Protein AF-A0A9J6FDW5-F1 (afdb_monomer_lite)

Radius of gyration: 15.03 Å; chains: 1; bounding box: 38×31×40 Å

Organism: Haemaphysalis longicornis (NCBI:txid44386)

Secondary structure (DSSP, 8-state):
--EEEPPSSHHHHHHHHHHS--SS----TT-EEEGGGS-GGGEEEEEEEEETTEEEEEEEEEEEE-TTPPPPP-----

Structure (mmCIF, N/CA/C/O backbone):
data_AF-A0A9J6FDW5-F1
#
_entry.id   AF-A0A9J6FDW5-F1
#
loop_
_atom_site.group_PDB
_atom_site.id
_atom_site.type_symbol
_atom_site.label_atom_id
_atom_site.label_alt_id
_atom_site.label_comp_id
_atom_site.label_asym_id
_atom_site.label_entity_id
_atom_site.label_seq_id
_atom_site.pdbx_PDB_ins_code
_atom_site.Cartn_x
_atom_site.Cartn_y
_atom_site.Cartn_z
_atom_site.occupancy
_atom_site.B_iso_or_equiv
_atom_site.auth_seq_id
_atom_site.auth_comp_id
_atom_site.auth_asym_id
_atom_site.auth_atom_id
_atom_site.pdbx_PDB_model_num
ATOM 1 N N . MET A 1 1 ? -5.141 -14.864 -1.755 1.00 74.31 1 MET A N 1
ATOM 2 C CA . MET A 1 1 ? -4.035 -14.078 -2.332 1.00 74.31 1 MET A CA 1
ATOM 3 C C . MET A 1 1 ? -4.549 -12.698 -2.701 1.00 74.31 1 MET A C 1
ATOM 5 O O . MET A 1 1 ? -5.439 -12.617 -3.541 1.00 74.31 1 MET A O 1
ATOM 9 N N . SER A 1 2 ? -4.027 -11.641 -2.082 1.00 85.88 2 SER A N 1
ATOM 10 C CA . SER A 1 2 ? -4.403 -10.248 -2.383 1.00 85.88 2 SER A CA 1
ATOM 11 C C . SER A 1 2 ? -3.500 -9.625 -3.455 1.00 85.88 2 SER A C 1
ATOM 13 O O . SER A 1 2 ? -2.323 -9.977 -3.575 1.00 85.88 2 SER A O 1
ATOM 15 N N . LEU A 1 3 ? -4.052 -8.678 -4.221 1.00 89.44 3 LEU A N 1
ATOM 16 C CA . LEU A 1 3 ? -3.337 -7.874 -5.216 1.00 89.44 3 LEU A CA 1
ATOM 17 C C . LEU A 1 3 ? -3.411 -6.392 -4.839 1.00 89.44 3 LEU A C 1
ATOM 19 O O . LEU A 1 3 ? -4.486 -5.873 -4.534 1.00 89.44 3 LEU A O 1
ATOM 23 N N . PHE A 1 4 ? -2.276 -5.705 -4.908 1.00 90.00 4 PHE A N 1
ATOM 24 C CA . PHE A 1 4 ? -2.141 -4.286 -4.606 1.00 90.00 4 PHE A CA 1
ATOM 25 C C . PHE A 1 4 ? -1.749 -3.519 -5.860 1.00 90.00 4 PHE A C 1
ATOM 27 O O . PHE A 1 4 ? -0.834 -3.924 -6.576 1.00 90.00 4 PHE A O 1
ATOM 34 N N . LYS A 1 5 ? -2.439 -2.409 -6.131 1.00 91.69 5 LYS A N 1
ATOM 35 C CA . LYS A 1 5 ? -2.041 -1.500 -7.209 1.00 91.69 5 LYS A CA 1
ATOM 36 C C . LYS A 1 5 ? -0.694 -0.872 -6.872 1.00 91.69 5 LYS A C 1
ATOM 38 O O . LYS A 1 5 ? -0.446 -0.543 -5.712 1.00 91.69 5 LYS A O 1
ATOM 43 N N . ALA A 1 6 ? 0.144 -0.711 -7.889 1.00 92.00 6 ALA A N 1
ATOM 44 C CA . ALA A 1 6 ? 1.366 0.058 -7.763 1.00 92.00 6 ALA A CA 1
ATOM 45 C C . ALA A 1 6 ? 1.035 1.512 -7.362 1.00 92.00 6 ALA A C 1
ATOM 47 O O . ALA A 1 6 ? -0.030 2.027 -7.722 1.00 92.00 6 ALA A O 1
ATOM 48 N N . PRO A 1 7 ? 1.911 2.172 -6.593 1.00 91.88 7 PRO A N 1
ATOM 49 C CA . PRO A 1 7 ? 1.704 3.552 -6.185 1.00 91.88 7 PRO A CA 1
ATOM 50 C C . PRO A 1 7 ? 1.729 4.485 -7.400 1.00 91.88 7 PRO A C 1
ATOM 52 O O . PRO A 1 7 ? 2.481 4.280 -8.352 1.00 91.88 7 PRO A O 1
ATOM 55 N N . THR A 1 8 ? 0.903 5.529 -7.354 1.00 91.44 8 THR A N 1
ATOM 56 C CA . THR A 1 8 ? 0.923 6.615 -8.346 1.00 91.44 8 THR A CA 1
ATOM 57 C C . THR A 1 8 ? 1.997 7.654 -8.040 1.00 91.44 8 THR A C 1
ATOM 59 O O . THR A 1 8 ? 2.395 8.385 -8.940 1.00 91.44 8 THR A O 1
ATOM 62 N N . ASP A 1 9 ? 2.463 7.717 -6.788 1.00 93.56 9 ASP A N 1
ATOM 63 C CA . ASP A 1 9 ? 3.595 8.550 -6.393 1.00 93.56 9 ASP A CA 1
ATOM 64 C C . ASP A 1 9 ? 4.879 8.076 -7.106 1.00 93.56 9 ASP A C 1
ATOM 66 O O . ASP A 1 9 ? 5.269 6.914 -6.938 1.00 93.56 9 ASP A O 1
ATOM 70 N N . PRO A 1 10 ? 5.547 8.935 -7.900 1.00 92.56 10 PRO A N 1
ATOM 71 C CA . PRO A 1 10 ? 6.703 8.530 -8.698 1.00 92.56 10 PRO A CA 1
ATOM 72 C C . PRO A 1 10 ? 7.891 8.043 -7.862 1.00 92.56 10 PRO A C 1
ATOM 74 O O . PRO A 1 10 ? 8.592 7.112 -8.271 1.00 92.56 10 PRO A O 1
ATOM 77 N N . SER A 1 11 ? 8.113 8.647 -6.693 1.00 93.06 11 SER A N 1
ATOM 78 C CA . SER A 1 11 ? 9.234 8.311 -5.811 1.00 93.06 11 SER A CA 1
ATOM 79 C C . SER A 1 11 ? 9.054 6.917 -5.220 1.00 93.06 11 SER A C 1
ATOM 81 O O . SER A 1 11 ? 9.946 6.072 -5.321 1.00 93.06 11 SER A O 1
ATOM 83 N N . LEU A 1 12 ? 7.866 6.630 -4.687 1.00 92.31 12 LEU A N 1
ATOM 84 C CA . LEU A 1 12 ? 7.526 5.322 -4.144 1.00 92.31 12 LEU A CA 1
ATOM 85 C C . LEU A 1 12 ? 7.456 4.254 -5.244 1.00 92.31 12 LEU A C 1
ATOM 87 O O . LEU A 1 12 ? 7.905 3.128 -5.034 1.00 92.31 12 LEU A O 1
ATOM 91 N N . LEU A 1 13 ? 6.970 4.599 -6.441 1.00 93.06 13 LEU A N 1
ATOM 92 C CA . LEU A 1 13 ? 6.961 3.686 -7.587 1.00 93.06 13 LEU A CA 1
ATOM 93 C C . LEU A 1 13 ? 8.376 3.296 -8.024 1.00 93.06 13 LEU A C 1
ATOM 95 O O . LEU A 1 13 ? 8.631 2.118 -8.281 1.00 93.06 13 LEU A O 1
ATOM 99 N N . SER A 1 14 ? 9.298 4.259 -8.078 1.00 91.88 14 SER A N 1
ATOM 100 C CA . SER A 1 14 ? 10.716 4.003 -8.354 1.00 91.88 14 SER A CA 1
ATOM 101 C C . SER A 1 14 ? 11.307 3.036 -7.325 1.00 91.88 14 SER A C 1
ATOM 103 O O . SER A 1 14 ? 12.000 2.075 -7.663 1.00 91.88 14 SER A O 1
ATOM 105 N N . GLU A 1 15 ? 10.951 3.228 -6.061 1.00 92.44 15 GLU A N 1
ATOM 106 C CA . GLU A 1 15 ? 11.427 2.419 -4.946 1.00 92.44 15 GLU A CA 1
ATOM 107 C C . GLU A 1 15 ? 10.850 0.989 -4.958 1.00 92.44 15 GLU A C 1
ATOM 109 O O . GLU A 1 15 ? 11.552 0.021 -4.643 1.00 92.44 15 GLU A O 1
ATOM 114 N N . TRP A 1 16 ? 9.605 0.826 -5.420 1.00 92.62 16 TRP A N 1
ATOM 115 C CA . TRP A 1 16 ? 9.018 -0.482 -5.725 1.00 92.62 16 TRP A CA 1
ATOM 116 C C . TRP A 1 16 ? 9.713 -1.151 -6.916 1.00 92.62 16 TRP A C 1
ATOM 118 O O . TRP A 1 16 ? 10.038 -2.336 -6.844 1.00 92.62 16 TRP A O 1
ATOM 128 N N . ALA A 1 17 ? 9.982 -0.408 -7.994 1.00 91.38 17 ALA A N 1
ATOM 129 C CA . ALA A 1 17 ? 10.616 -0.932 -9.204 1.00 91.38 17 ALA A CA 1
ATOM 130 C C . ALA A 1 17 ? 12.044 -1.448 -8.951 1.00 91.38 17 ALA A C 1
ATOM 132 O O . ALA A 1 17 ? 12.44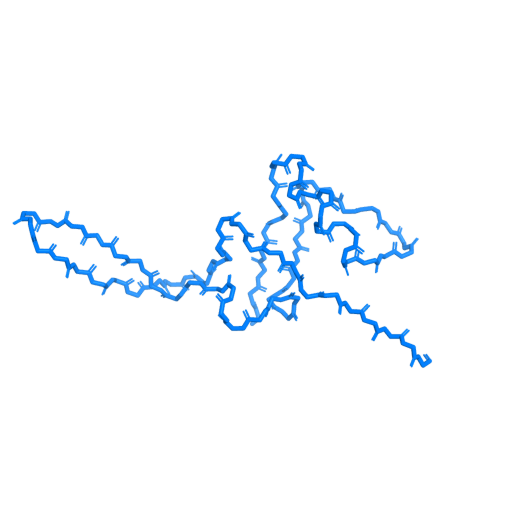4 -2.459 -9.526 1.00 91.38 17 ALA A O 1
ATOM 133 N N . LYS A 1 18 ? 12.798 -0.808 -8.046 1.00 90.81 18 LYS A N 1
ATOM 134 C CA . LYS A 1 18 ? 14.134 -1.276 -7.631 1.00 90.81 18 LYS A CA 1
ATOM 135 C C . LYS A 1 18 ? 14.101 -2.631 -6.919 1.00 90.81 18 LYS A C 1
ATOM 137 O O . LYS A 1 18 ? 15.043 -3.411 -7.060 1.00 90.81 18 LYS A O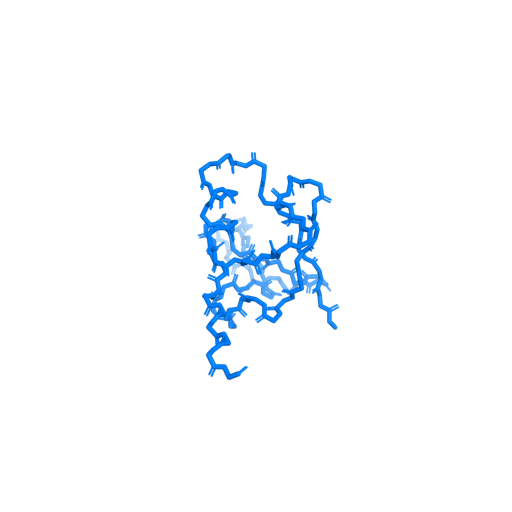 1
ATOM 142 N N . ARG A 1 19 ? 13.046 -2.902 -6.141 1.00 90.44 19 ARG A N 1
ATOM 143 C CA . ARG A 1 19 ? 12.919 -4.123 -5.322 1.00 90.44 19 ARG A CA 1
ATOM 144 C C . ARG A 1 19 ? 12.202 -5.261 -6.034 1.00 90.44 19 ARG A C 1
ATOM 146 O O . ARG A 1 19 ? 12.547 -6.421 -5.823 1.00 90.44 19 ARG A O 1
ATOM 153 N N . ILE A 1 20 ? 11.244 -4.942 -6.901 1.00 89.50 20 ILE A N 1
ATOM 154 C CA . ILE A 1 20 ? 10.527 -5.907 -7.739 1.00 89.50 20 ILE A CA 1
ATOM 155 C C . ILE A 1 20 ? 11.200 -5.932 -9.112 1.00 89.50 20 ILE A C 1
ATOM 157 O O . ILE A 1 20 ? 10.665 -5.438 -10.107 1.00 89.50 20 ILE A O 1
ATOM 161 N N . LYS A 1 21 ? 12.410 -6.494 -9.160 1.00 84.06 21 LYS A N 1
ATOM 162 C CA . LYS A 1 21 ? 13.163 -6.612 -10.410 1.00 84.06 21 LYS A CA 1
ATOM 163 C C . LYS A 1 21 ? 12.488 -7.626 -11.328 1.00 84.06 21 LYS A C 1
ATOM 165 O O . LYS A 1 21 ? 12.263 -8.775 -10.954 1.00 84.06 21 LYS A O 1
ATOM 170 N N . ARG A 1 22 ? 12.173 -7.185 -12.541 1.00 83.06 22 ARG A N 1
ATOM 171 C CA . ARG A 1 22 ? 11.603 -8.003 -13.611 1.00 83.06 22 ARG A CA 1
ATOM 172 C C . ARG A 1 22 ? 12.375 -7.741 -14.894 1.00 83.06 22 ARG A 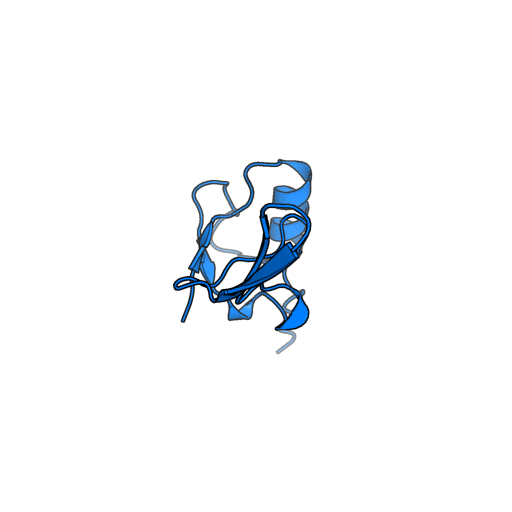C 1
ATOM 174 O O . ARG A 1 22 ? 12.552 -6.586 -15.268 1.00 83.06 22 ARG A O 1
ATOM 181 N N . ALA A 1 23 ? 12.826 -8.807 -15.546 1.00 84.88 23 ALA A N 1
ATOM 182 C CA . ALA A 1 23 ? 13.528 -8.713 -16.825 1.00 84.88 23 ALA A CA 1
ATOM 183 C C . ALA A 1 23 ? 12.561 -8.478 -17.999 1.00 84.88 23 ALA A C 1
ATOM 185 O O . ALA A 1 23 ? 12.935 -7.873 -18.995 1.00 84.88 23 ALA A O 1
ATOM 186 N N . ASP A 1 24 ? 11.312 -8.932 -17.867 1.00 87.31 24 ASP A N 1
ATOM 187 C CA . ASP A 1 24 ? 10.317 -8.929 -18.941 1.00 87.31 24 ASP A CA 1
ATOM 188 C C . ASP A 1 24 ? 9.573 -7.595 -19.091 1.00 87.31 24 ASP A C 1
ATOM 190 O O . ASP A 1 24 ? 9.111 -7.262 -20.179 1.00 87.31 24 ASP A O 1
ATOM 194 N N . ARG A 1 25 ? 9.421 -6.825 -18.005 1.00 85.75 25 ARG A N 1
ATOM 195 C CA . ARG A 1 25 ? 8.668 -5.563 -18.023 1.00 85.75 25 ARG A CA 1
ATOM 196 C C . ARG A 1 25 ? 9.033 -4.624 -16.882 1.00 85.75 25 ARG A C 1
ATOM 198 O O . ARG A 1 25 ? 9.363 -5.057 -15.780 1.00 85.75 25 ARG A O 1
ATOM 205 N N . LYS A 1 26 ? 8.855 -3.325 -17.126 1.00 88.88 26 LYS A N 1
ATOM 206 C CA . LYS A 1 26 ? 8.953 -2.281 -16.097 1.00 88.88 26 LYS A CA 1
ATOM 207 C C . LYS A 1 26 ? 7.678 -2.225 -15.253 1.00 88.88 26 LYS A C 1
ATOM 209 O O . LYS A 1 26 ? 6.580 -2.488 -15.745 1.00 88.88 26 LYS A O 1
ATOM 214 N N . LEU A 1 27 ? 7.821 -1.855 -13.982 1.00 91.25 27 LEU A N 1
ATOM 215 C CA . LEU A 1 27 ? 6.681 -1.582 -13.111 1.00 91.25 27 LEU A CA 1
ATOM 216 C C . LEU A 1 27 ? 6.063 -0.225 -13.487 1.00 91.25 27 LEU A C 1
ATOM 218 O O . LEU A 1 27 ? 6.762 0.781 -13.550 1.00 91.25 27 LEU A O 1
ATOM 222 N N . THR A 1 28 ? 4.755 -0.208 -13.733 1.00 92.50 28 THR A N 1
ATOM 223 C CA . THR A 1 28 ? 3.981 1.001 -14.076 1.00 92.50 28 THR A CA 1
ATOM 224 C C . THR A 1 28 ? 2.900 1.257 -13.020 1.00 92.50 28 THR A C 1
ATOM 226 O O . THR A 1 28 ? 2.487 0.284 -12.388 1.00 92.50 28 THR A O 1
ATOM 229 N N . PRO A 1 29 ? 2.338 2.476 -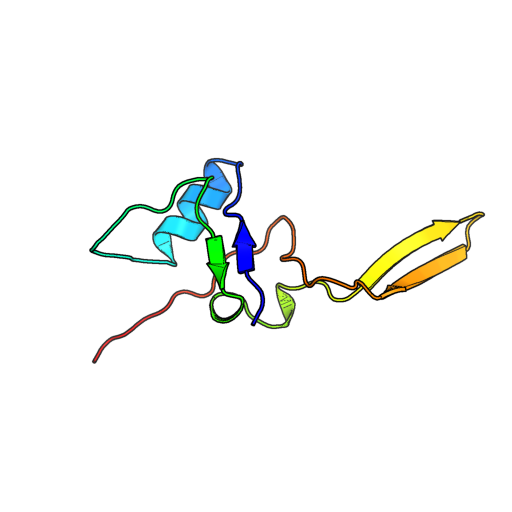12.888 1.00 91.75 29 PRO A N 1
ATOM 230 C CA . PRO A 1 29 ? 1.234 2.755 -11.954 1.00 91.75 29 PRO A CA 1
ATOM 231 C C . PRO A 1 29 ? -0.012 1.873 -12.157 1.00 91.75 29 PRO A C 1
ATOM 233 O O . PRO A 1 29 ? -0.762 1.613 -11.222 1.00 91.75 29 PRO A O 1
ATOM 236 N N . ASN A 1 30 ? -0.219 1.365 -13.378 1.00 91.62 30 ASN A N 1
ATOM 237 C CA . ASN A 1 30 ? -1.335 0.474 -13.714 1.00 91.62 30 ASN A CA 1
ATOM 238 C C . ASN A 1 30 ? -1.073 -0.999 -13.355 1.00 91.62 30 ASN A C 1
ATOM 240 O O . ASN A 1 30 ? -1.950 -1.845 -13.525 1.00 91.62 30 ASN A O 1
ATOM 244 N N . ALA A 1 31 ? 0.132 -1.328 -12.885 1.00 91.81 31 ALA A N 1
ATOM 245 C CA . ALA A 1 31 ? 0.485 -2.687 -12.512 1.00 91.81 31 ALA A CA 1
ATOM 246 C C . ALA A 1 31 ? -0.124 -3.069 -11.158 1.00 91.81 31 ALA A C 1
ATOM 248 O O . ALA A 1 31 ? -0.401 -2.229 -10.300 1.00 91.81 31 ALA A O 1
ATOM 249 N N . VAL A 1 32 ? -0.274 -4.376 -10.956 1.00 91.44 32 VAL A N 1
ATOM 250 C CA . VAL A 1 32 ? -0.628 -4.963 -9.665 1.00 91.44 32 VAL A CA 1
ATOM 251 C C . VAL A 1 32 ? 0.476 -5.900 -9.190 1.00 91.44 32 VAL A C 1
ATOM 253 O O . VAL A 1 32 ? 1.124 -6.579 -9.989 1.00 91.44 32 VAL A O 1
ATOM 256 N N . VAL A 1 33 ? 0.680 -5.925 -7.879 1.00 90.06 33 VAL A N 1
ATOM 257 C CA . VAL A 1 33 ? 1.704 -6.705 -7.183 1.00 90.06 33 VAL A CA 1
ATOM 258 C C . VAL A 1 33 ? 1.012 -7.555 -6.122 1.00 90.06 33 VAL A C 1
ATOM 260 O O . VAL A 1 33 ? 0.116 -7.071 -5.433 1.00 90.06 33 VAL A O 1
ATOM 263 N N . CYS A 1 34 ? 1.378 -8.830 -5.998 1.00 89.38 34 CYS A N 1
ATOM 264 C CA . CYS A 1 34 ? 0.762 -9.704 -5.003 1.00 89.38 34 CYS A CA 1
ATOM 265 C C . CYS A 1 34 ? 1.319 -9.462 -3.596 1.00 89.38 34 CYS A C 1
ATOM 267 O O . CYS A 1 34 ? 2.437 -8.978 -3.419 1.00 89.38 34 CYS A O 1
ATOM 269 N N . GLU A 1 35 ? 0.539 -9.845 -2.588 1.00 86.88 35 GLU A N 1
ATOM 270 C CA . GLU A 1 35 ? 0.887 -9.609 -1.184 1.00 86.88 35 GLU A CA 1
ATOM 271 C C . GLU A 1 35 ? 2.199 -10.249 -0.723 1.00 86.88 35 GLU A C 1
ATOM 273 O O . GLU A 1 35 ? 2.814 -9.735 0.199 1.00 86.88 35 GLU A O 1
ATOM 278 N N . LYS A 1 36 ? 2.688 -11.284 -1.418 1.00 87.44 36 LYS A N 1
ATOM 279 C CA . LYS A 1 36 ? 3.966 -11.955 -1.118 1.00 87.44 36 LYS A CA 1
ATOM 280 C C . LYS A 1 36 ? 5.180 -11.027 -1.191 1.00 87.44 36 LYS A C 1
ATOM 282 O O . LYS A 1 36 ? 6.224 -11.331 -0.630 1.00 87.44 36 LYS A O 1
ATOM 287 N N . HIS A 1 37 ? 5.054 -9.905 -1.895 1.00 88.00 37 HIS A N 1
ATOM 288 C CA . HIS A 1 37 ? 6.100 -8.894 -1.957 1.00 88.00 37 HIS A CA 1
ATOM 289 C C . HIS A 1 37 ? 6.163 -8.007 -0.711 1.00 88.00 37 HIS A C 1
ATOM 291 O O . HIS A 1 37 ? 7.092 -7.220 -0.600 1.00 88.00 37 HIS A O 1
ATOM 297 N N . PHE A 1 38 ? 5.218 -8.112 0.222 1.00 87.88 38 PHE A N 1
ATOM 298 C CA . PHE A 1 38 ? 5.133 -7.269 1.410 1.00 87.88 38 PHE A CA 1
ATOM 299 C C . PHE A 1 38 ? 5.191 -8.143 2.660 1.00 87.88 38 PHE A C 1
ATOM 301 O O . PHE A 1 38 ? 4.564 -9.196 2.711 1.00 87.88 38 PHE A O 1
ATOM 308 N N . GLY A 1 39 ? 5.949 -7.715 3.671 1.00 82.31 39 GLY A N 1
ATOM 309 C CA . GLY A 1 39 ? 5.916 -8.379 4.973 1.00 82.31 39 GLY A CA 1
ATOM 310 C C . GLY A 1 39 ? 4.566 -8.156 5.655 1.00 82.31 39 GLY A C 1
ATOM 311 O O . GLY A 1 39 ? 3.866 -7.187 5.345 1.00 82.31 39 GLY A O 1
ATOM 312 N N . ASP A 1 40 ? 4.212 -8.997 6.628 1.00 79.00 40 ASP A N 1
ATOM 313 C CA . ASP A 1 40 ? 2.928 -8.889 7.341 1.00 79.00 40 ASP A CA 1
ATOM 314 C C . ASP A 1 40 ? 2.716 -7.490 7.945 1.00 79.00 40 ASP A C 1
ATOM 316 O O . ASP A 1 40 ? 1.632 -6.908 7.844 1.00 79.00 40 ASP A O 1
ATOM 320 N N . ASN A 1 41 ? 3.799 -6.880 8.439 1.00 80.69 41 ASN A N 1
ATOM 321 C CA . ASN A 1 41 ? 3.827 -5.532 9.013 1.00 80.69 41 ASN A CA 1
ATOM 322 C C . ASN A 1 41 ? 3.590 -4.399 8.001 1.00 80.69 41 ASN A C 1
ATOM 324 O O . ASN A 1 41 ? 3.387 -3.250 8.401 1.00 80.69 41 ASN A O 1
ATOM 328 N N . CYS A 1 42 ? 3.620 -4.680 6.700 1.00 81.81 42 CYS A N 1
ATOM 329 C CA . CYS A 1 42 ? 3.401 -3.705 5.631 1.00 81.81 42 CYS A CA 1
ATOM 330 C C . CYS A 1 42 ? 1.936 -3.651 5.179 1.00 81.81 42 CYS A C 1
ATOM 332 O O . CYS A 1 42 ? 1.591 -2.843 4.314 1.00 81.81 42 CYS A O 1
ATOM 334 N N . THR A 1 43 ? 1.066 -4.477 5.766 1.00 82.06 43 THR A N 1
ATOM 335 C CA . THR A 1 43 ? -0.349 -4.569 5.403 1.00 82.06 43 THR A CA 1
ATOM 336 C C . THR A 1 43 ? -1.263 -4.139 6.555 1.00 82.06 43 THR A C 1
ATOM 338 O O . THR A 1 43 ? -0.900 -4.200 7.726 1.00 82.06 43 THR A O 1
ATOM 341 N N . LYS A 1 44 ? -2.450 -3.627 6.223 1.00 82.81 44 LYS A N 1
ATOM 342 C CA . LYS A 1 44 ? -3.492 -3.194 7.159 1.00 82.81 44 LYS A CA 1
ATOM 343 C C . LYS A 1 44 ? -4.720 -4.079 6.977 1.00 82.81 44 LYS A C 1
ATOM 345 O O . LYS A 1 44 ? -5.334 -4.065 5.906 1.00 82.81 44 LYS A O 1
ATOM 350 N N . ARG A 1 45 ? -5.072 -4.817 8.032 1.00 84.06 45 ARG A N 1
ATOM 351 C CA . ARG A 1 45 ? -6.279 -5.659 8.117 1.00 84.06 45 ARG A CA 1
ATOM 352 C C . ARG A 1 45 ? -7.472 -4.935 8.736 1.00 84.06 45 ARG A C 1
ATOM 354 O O . ARG A 1 45 ? -8.593 -5.390 8.581 1.00 84.06 45 ARG A O 1
ATOM 361 N N . SER A 1 46 ? -7.237 -3.795 9.370 1.00 85.62 46 SER A N 1
ATOM 362 C CA . SER A 1 46 ? -8.245 -2.945 9.999 1.00 85.62 46 SER A CA 1
ATOM 363 C C . SER A 1 46 ? -7.953 -1.468 9.710 1.00 85.62 46 SER A C 1
ATOM 365 O O . SER A 1 46 ? -6.911 -1.106 9.142 1.00 85.62 46 SER A O 1
ATOM 367 N N . PHE A 1 47 ? -8.893 -0.589 10.039 1.00 84.12 47 PHE A N 1
ATOM 368 C CA . PHE A 1 47 ? -8.656 0.847 10.130 1.00 84.12 47 PHE A CA 1
ATOM 369 C C . PHE A 1 47 ? -9.286 1.394 11.404 1.00 84.12 47 PHE A C 1
ATOM 371 O O . PHE A 1 47 ? -10.317 0.900 11.850 1.00 84.12 47 PHE A O 1
ATOM 378 N N . LYS A 1 48 ? -8.640 2.409 11.978 1.00 89.56 48 LYS A N 1
ATOM 379 C CA . LYS A 1 48 ? -9.143 3.116 13.151 1.00 89.56 48 LYS A CA 1
ATOM 380 C C . LYS A 1 48 ? -9.920 4.341 12.696 1.00 89.56 48 LYS A C 1
ATOM 382 O O . LYS A 1 48 ? -9.430 5.075 11.834 1.00 89.56 48 LYS A O 1
ATOM 387 N N . ILE A 1 49 ? -11.103 4.539 13.259 1.00 89.75 49 ILE A N 1
ATOM 388 C CA . ILE A 1 49 ? -11.879 5.770 13.117 1.00 89.75 49 ILE A CA 1
ATOM 389 C C . ILE A 1 49 ? -12.146 6.353 14.495 1.00 89.75 49 ILE A C 1
ATOM 391 O O . ILE A 1 49 ? -12.247 5.614 15.469 1.00 89.75 49 ILE A O 1
ATOM 395 N N . THR A 1 50 ? -12.267 7.674 14.563 1.00 93.38 50 THR A N 1
ATOM 396 C CA . THR A 1 50 ? -12.702 8.357 15.780 1.00 93.38 50 THR A CA 1
ATOM 397 C C . THR A 1 50 ? -14.112 8.880 15.557 1.00 93.38 50 THR A C 1
ATOM 399 O O . THR A 1 50 ? -14.318 9.715 14.677 1.00 93.38 50 THR A O 1
ATOM 402 N N . VAL A 1 51 ? -15.074 8.409 16.350 1.00 90.38 51 VAL A N 1
ATOM 403 C CA . VAL A 1 51 ? -16.468 8.871 16.333 1.00 90.38 51 VAL A CA 1
ATOM 404 C C . VAL A 1 51 ? -16.797 9.397 17.723 1.00 90.38 51 VAL A C 1
ATOM 406 O O . VAL A 1 51 ? -16.668 8.677 18.706 1.00 90.38 51 VAL A O 1
ATOM 409 N N . ASN A 1 52 ? -17.170 10.675 17.830 1.00 93.00 52 ASN A N 1
ATOM 410 C CA . ASN A 1 52 ? -17.474 11.334 19.111 1.00 93.00 52 ASN A CA 1
ATOM 411 C C . ASN A 1 52 ? -16.370 11.178 20.182 1.00 93.00 52 ASN A C 1
ATOM 413 O O . ASN A 1 52 ? -16.656 11.071 21.370 1.00 93.00 52 ASN A O 1
ATOM 417 N N . GLY A 1 53 ? -15.099 11.138 19.766 1.00 92.31 53 GLY A N 1
ATOM 418 C CA . GLY A 1 53 ? -13.952 10.952 20.664 1.00 92.31 53 GLY A CA 1
ATOM 419 C C . GLY A 1 53 ? -13.641 9.496 21.033 1.00 92.31 53 GLY A C 1
ATOM 420 O O . GLY A 1 53 ? -12.604 9.243 21.639 1.00 92.31 53 GLY A O 1
ATOM 421 N N . VAL A 1 54 ? -14.474 8.537 20.624 1.00 91.81 54 VAL A N 1
ATOM 422 C CA . VAL A 1 54 ? -14.230 7.100 20.801 1.00 91.81 54 VAL A CA 1
ATOM 423 C C . VAL A 1 54 ? -13.465 6.564 19.596 1.00 91.81 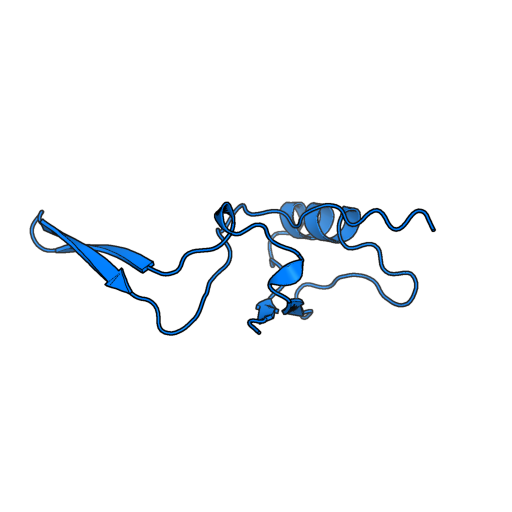54 VAL A C 1
ATOM 425 O O . VAL A 1 54 ? -13.834 6.837 18.454 1.00 91.81 54 VAL A O 1
ATOM 428 N N . VAL A 1 55 ? -12.378 5.830 19.846 1.00 94.62 55 VAL A N 1
ATOM 429 C CA . VAL A 1 55 ? -11.581 5.179 18.799 1.00 94.62 55 VAL A CA 1
ATOM 430 C C . VAL A 1 55 ? -12.103 3.765 18.584 1.00 94.62 55 VAL A C 1
ATOM 432 O O . VAL A 1 55 ? -11.890 2.902 19.432 1.00 94.62 55 VAL A O 1
ATOM 435 N N . ASP A 1 56 ? -12.711 3.527 17.426 1.00 91.62 56 ASP A N 1
ATOM 436 C CA . ASP A 1 56 ? -13.153 2.203 16.994 1.00 91.62 56 ASP A CA 1
ATOM 437 C C . ASP A 1 56 ? -12.184 1.613 15.970 1.00 91.62 56 ASP A C 1
ATOM 439 O O . ASP A 1 56 ? -11.672 2.306 15.084 1.00 91.62 56 ASP A O 1
ATOM 443 N N . GLU A 1 57 ? -11.944 0.307 16.074 1.00 92.06 57 GLU A N 1
ATOM 444 C CA . GLU A 1 57 ? -11.147 -0.455 15.119 1.00 92.06 57 GLU A CA 1
ATOM 445 C C . GLU A 1 57 ? -12.050 -1.357 14.279 1.00 92.06 57 GLU A C 1
ATOM 447 O O . GLU A 1 57 ? -12.635 -2.320 14.768 1.00 92.06 57 GLU A O 1
ATOM 452 N N . ILE A 1 58 ? -12.149 -1.044 12.987 1.00 88.94 58 ILE A N 1
ATOM 453 C CA . ILE A 1 58 ? -13.033 -1.741 12.057 1.00 88.94 58 ILE A CA 1
ATOM 454 C C . ILE A 1 58 ? -12.197 -2.681 11.179 1.00 88.94 58 ILE A C 1
ATOM 456 O O . ILE A 1 58 ? -11.251 -2.217 10.522 1.00 88.94 58 ILE A O 1
ATOM 460 N N . PRO A 1 59 ? -12.514 -3.989 11.125 1.00 87.12 59 PRO A N 1
ATOM 461 C CA . PRO A 1 59 ? -11.858 -4.916 10.211 1.00 87.12 59 PRO A CA 1
ATOM 462 C C . PRO A 1 59 ? -12.159 -4.543 8.753 1.00 87.12 59 PRO A C 1
ATOM 464 O O . PRO A 1 59 ? -13.235 -4.060 8.413 1.00 87.12 59 PRO A O 1
ATOM 467 N N . ARG A 1 60 ? -11.188 -4.748 7.863 1.00 82.25 60 ARG A N 1
ATOM 468 C CA . ARG A 1 60 ? -11.345 -4.527 6.422 1.00 82.25 60 ARG A CA 1
ATOM 469 C C . ARG A 1 60 ? -11.698 -5.830 5.723 1.00 82.25 60 ARG A C 1
ATOM 471 O O . ARG A 1 60 ? -10.990 -6.817 5.887 1.00 82.25 60 ARG A O 1
ATOM 478 N N . ASP A 1 61 ? -12.643 -5.756 4.790 1.00 79.75 61 ASP A N 1
ATOM 479 C CA . ASP A 1 61 ? -12.925 -6.863 3.863 1.00 79.75 61 ASP A CA 1
ATOM 480 C C . ASP A 1 61 ? -11.763 -7.137 2.897 1.00 79.75 61 ASP A C 1
ATOM 482 O O . ASP A 1 61 ? -11.575 -8.256 2.423 1.00 79.75 61 ASP A O 1
ATOM 486 N N . LYS A 1 62 ? -10.970 -6.103 2.575 1.00 76.56 62 LYS A N 1
ATOM 487 C CA . LYS A 1 62 ? -9.802 -6.203 1.689 1.00 76.56 62 LYS A CA 1
ATOM 488 C C . LYS A 1 62 ? -8.539 -5.704 2.373 1.00 76.56 62 LYS A C 1
ATOM 490 O O . LYS A 1 62 ? -8.490 -4.572 2.865 1.00 76.56 62 LYS A O 1
ATOM 495 N N . LEU A 1 63 ? -7.494 -6.527 2.307 1.00 82.75 63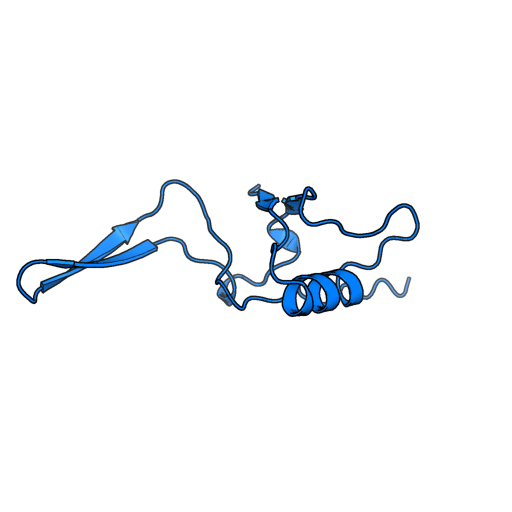 LEU A N 1
ATOM 496 C CA . LEU A 1 63 ? -6.149 -6.162 2.730 1.00 82.75 63 LEU A CA 1
ATOM 497 C C . LEU A 1 63 ? -5.678 -4.933 1.943 1.00 82.75 63 LEU A C 1
ATOM 499 O O . LEU A 1 63 ? -5.922 -4.819 0.739 1.00 82.75 63 LEU A O 1
ATOM 503 N N . ARG A 1 64 ? -4.998 -4.002 2.612 1.00 81.38 64 ARG A N 1
ATOM 504 C CA . ARG A 1 64 ? -4.334 -2.871 1.949 1.00 81.38 64 ARG A CA 1
ATOM 505 C C . ARG A 1 64 ? -2.892 -2.778 2.407 1.00 81.38 64 ARG A C 1
ATOM 507 O O . ARG A 1 64 ? -2.612 -2.969 3.582 1.00 81.38 64 ARG A O 1
ATOM 514 N N . VAL A 1 65 ? -1.996 -2.436 1.496 1.00 84.38 65 VAL A N 1
ATOM 515 C CA . VAL A 1 65 ? -0.625 -2.045 1.835 1.00 84.38 65 VAL A CA 1
ATOM 516 C C . VAL A 1 65 ? -0.632 -0.660 2.492 1.00 84.38 65 VAL A C 1
ATOM 518 O O . VAL A 1 65 ? -1.490 0.176 2.187 1.00 84.38 65 VAL A O 1
ATOM 521 N N . LYS A 1 66 ? 0.260 -0.441 3.466 1.00 84.69 66 LYS A N 1
ATOM 522 C CA . LYS A 1 66 ? 0.467 0.881 4.080 1.00 84.69 66 LYS A CA 1
ATOM 523 C C . LYS A 1 66 ? 0.886 1.888 3.000 1.00 84.69 66 LYS A C 1
ATOM 525 O O . LYS A 1 66 ? 1.478 1.506 2.001 1.00 84.69 66 LYS A O 1
ATOM 530 N N . LEU A 1 67 ? 0.558 3.167 3.183 1.00 81.00 67 LEU A N 1
ATOM 531 C CA . LEU A 1 67 ? 0.773 4.191 2.150 1.00 81.00 67 LEU A CA 1
ATOM 532 C C . LEU A 1 67 ? 2.251 4.318 1.744 1.00 81.00 67 LEU A C 1
ATOM 534 O O . LEU A 1 67 ? 2.552 4.569 0.588 1.00 81.00 67 LEU A O 1
ATOM 538 N N . ASP A 1 68 ? 3.138 4.111 2.705 1.00 84.38 68 ASP A N 1
ATOM 539 C CA . ASP A 1 68 ? 4.592 4.218 2.644 1.00 84.38 68 ASP A CA 1
ATOM 540 C C . ASP A 1 68 ? 5.295 2.858 2.531 1.00 84.38 68 ASP A C 1
ATOM 542 O O . ASP A 1 68 ? 6.523 2.782 2.529 1.00 84.38 68 ASP A O 1
ATOM 546 N N . ALA A 1 69 ? 4.539 1.759 2.465 1.00 87.06 69 ALA A N 1
ATOM 547 C CA . ALA A 1 69 ? 5.149 0.443 2.457 1.00 87.06 69 ALA A CA 1
ATOM 548 C C . ALA A 1 69 ? 5.885 0.191 1.137 1.00 87.06 69 ALA A C 1
ATOM 550 O O . ALA A 1 69 ? 5.353 0.351 0.034 1.00 87.06 69 ALA A O 1
ATOM 551 N N . VAL A 1 70 ? 7.124 -0.262 1.284 1.00 88.12 70 VAL A N 1
ATOM 552 C CA . VAL A 1 70 ? 7.973 -0.722 0.193 1.00 88.12 70 VAL A CA 1
ATOM 553 C C . VAL A 1 70 ? 7.974 -2.255 0.160 1.00 88.12 70 VAL A C 1
ATOM 555 O O . VAL A 1 70 ? 7.924 -2.886 1.220 1.00 88.12 70 VAL A O 1
ATOM 558 N N . PRO A 1 71 ? 8.012 -2.878 -1.031 1.00 88.25 71 PRO A N 1
ATOM 559 C CA . PRO A 1 71 ? 8.190 -4.315 -1.167 1.00 88.25 71 PRO A CA 1
ATOM 560 C C . PRO A 1 71 ? 9.456 -4.788 -0.452 1.00 88.25 71 PRO A C 1
ATOM 562 O O . PRO A 1 71 ? 10.405 -4.028 -0.302 1.00 88.25 71 PRO A O 1
ATOM 565 N N . MET A 1 72 ? 9.527 -6.055 -0.072 1.00 85.69 72 MET A N 1
ATOM 566 C CA . MET A 1 72 ? 10.792 -6.688 0.284 1.00 85.69 72 MET A CA 1
ATOM 567 C C . MET A 1 72 ? 11.607 -6.928 -0.991 1.00 85.69 72 MET A C 1
ATOM 569 O O . MET A 1 72 ? 11.057 -7.232 -2.054 1.00 85.69 72 MET A O 1
ATOM 573 N N . GLN A 1 73 ? 12.927 -6.766 -0.900 1.00 74.44 73 GLN A N 1
ATOM 574 C CA . GLN A 1 73 ? 13.818 -7.088 -2.008 1.00 74.44 73 GLN A CA 1
ATOM 575 C C . GLN A 1 73 ? 13.858 -8.609 -2.174 1.00 74.44 73 GLN A C 1
ATOM 577 O O . GLN A 1 73 ? 14.279 -9.321 -1.269 1.00 74.44 73 GLN A O 1
ATOM 582 N N . TYR A 1 74 ? 13.421 -9.108 -3.328 1.00 61.38 74 TYR A N 1
ATOM 583 C CA . TYR A 1 74 ? 13.621 -10.510 -3.683 1.00 61.38 74 TYR A CA 1
ATOM 584 C C . TYR A 1 74 ? 15.036 -10.667 -4.255 1.00 61.38 74 TYR A C 1
ATOM 586 O O . TYR A 1 74 ? 15.291 -10.242 -5.382 1.00 61.38 74 TYR A O 1
ATOM 594 N N . SER A 1 75 ? 15.957 -11.269 -3.503 1.00 53.53 75 SER A N 1
ATOM 595 C CA . SER A 1 75 ? 17.157 -11.887 -4.073 1.00 53.53 75 SER A CA 1
ATOM 596 C C . SER A 1 75 ? 16.817 -13.335 -4.429 1.00 53.53 75 SER A C 1
ATOM 598 O O . SER A 1 75 ? 16.531 -14.155 -3.562 1.00 53.53 75 SER A O 1
ATOM 600 N N . ARG A 1 76 ? 16.801 -13.664 -5.721 1.00 47.75 76 ARG A N 1
ATOM 601 C CA . ARG A 1 76 ? 17.085 -15.035 -6.151 1.00 47.75 76 ARG A CA 1
ATOM 602 C C . ARG A 1 76 ? 18.516 -15.024 -6.658 1.00 47.75 76 ARG A C 1
ATOM 604 O O . ARG A 1 76 ? 18.736 -14.683 -7.812 1.00 47.75 76 ARG A O 1
ATOM 611 N N . ASP A 1 77 ? 19.448 -15.337 -5.769 1.00 44.88 77 ASP A N 1
ATOM 612 C CA . ASP A 1 77 ? 20.726 -15.922 -6.159 1.00 44.88 77 ASP A CA 1
ATOM 613 C C . ASP A 1 77 ? 20.541 -17.438 -6.074 1.00 44.88 77 ASP A C 1
ATOM 615 O O . ASP A 1 77 ? 20.702 -18.029 -5.006 1.00 44.88 77 ASP A O 1
ATOM 619 N N . THR A 1 78 ? 20.075 -18.061 -7.158 1.00 37.06 78 THR A N 1
ATOM 620 C CA . THR A 1 78 ? 20.277 -19.494 -7.435 1.00 37.06 78 THR A CA 1
ATOM 621 C C . THR A 1 78 ? 20.082 -19.749 -8.919 1.00 37.06 78 THR A C 1
ATOM 623 O O . THR A 1 78 ? 19.013 -19.349 -9.438 1.00 37.06 78 THR A O 1
#

Sequence (78 aa):
MSLFKAPTDPSLLSEWAKRIKRADRKLTPNAVVCEKHFGDNCTKRSFKITVNGVVDEIPRDKLRVKLDAVPMQYSRDT

InterPro domains:
  IPR006612 THAP-type zinc finger [PF05485] (2-72)
  IPR006612 THAP-type zinc finger [PS50950] (1-74)
  IPR026516 THAP domain-containing protein 1/10 [PTHR46600] (1-72)

pLDDT: mean 85.21, std 10.76, range [37.06, 94.62]

Foldseek 3Di:
DAKAFQDPPPVLNVLQQVQPDDPPDGRDRRDIDDCLQFDPVQKDQWDWDADPNDIDIGGDPHIYGDPNTHGHRDDDPD